Protein AF-A0A424TUR6-F1 (afdb_monomer_lite)

pLDDT: mean 84.0, std 19.51, range [29.39, 98.12]

Radius of gyration: 17.3 Å; chains: 1; bounding box: 53×40×38 Å

Structure (mmCIF, N/CA/C/O backbone):
data_AF-A0A424TUR6-F1
#
_entry.id   AF-A0A424TUR6-F1
#
loop_
_atom_site.group_PDB
_atom_site.id
_atom_site.type_symbol
_atom_site.label_atom_id
_atom_site.label_alt_id
_atom_site.label_comp_id
_atom_site.label_asym_id
_atom_site.label_entity_id
_atom_site.label_seq_id
_atom_site.pdbx_PDB_ins_code
_atom_site.Cartn_x
_atom_site.Cartn_y
_atom_site.Cartn_z
_atom_site.occupancy
_atom_site.B_iso_or_equiv
_atom_site.auth_seq_id
_atom_site.auth_comp_id
_atom_site.auth_asym_id
_atom_site.auth_atom_id
_atom_site.pdbx_PDB_model_num
ATOM 1 N N . MET A 1 1 ? -14.445 16.127 3.624 1.00 58.66 1 MET A N 1
ATOM 2 C CA . MET A 1 1 ? -14.423 15.147 4.734 1.00 58.66 1 MET A CA 1
ATOM 3 C C . MET A 1 1 ? -15.558 14.119 4.656 1.00 58.66 1 MET A C 1
ATOM 5 O O . MET A 1 1 ? -15.320 12.996 5.079 1.00 58.66 1 MET A O 1
ATOM 9 N N . SER A 1 2 ? -16.745 14.423 4.091 1.00 80.44 2 SER A N 1
ATOM 10 C CA . SER A 1 2 ? -17.841 13.425 4.038 1.00 80.44 2 SER A CA 1
ATOM 11 C C . SER A 1 2 ? -17.526 12.207 3.162 1.00 80.44 2 SER A C 1
ATOM 13 O O . SER A 1 2 ? -17.800 11.096 3.591 1.00 80.44 2 SER A O 1
ATOM 15 N N . ALA A 1 3 ? -16.828 12.375 2.031 1.00 88.38 3 ALA A N 1
ATOM 16 C CA . ALA A 1 3 ? -16.504 11.260 1.133 1.00 88.38 3 ALA A CA 1
ATOM 17 C C . ALA A 1 3 ? -15.742 10.104 1.815 1.00 88.38 3 ALA A C 1
ATOM 19 O O . ALA A 1 3 ? -16.067 8.940 1.607 1.00 88.38 3 ALA A O 1
ATOM 20 N N . THR A 1 4 ? -14.751 10.395 2.668 1.00 92.25 4 THR A N 1
ATOM 21 C CA . THR A 1 4 ? -14.014 9.345 3.395 1.00 92.25 4 THR A CA 1
ATOM 22 C C . THR A 1 4 ? -14.893 8.664 4.445 1.00 92.25 4 THR A C 1
ATOM 24 O O . THR A 1 4 ? -14.804 7.454 4.625 1.00 92.25 4 THR A O 1
ATOM 27 N N . LEU A 1 5 ? -15.771 9.416 5.114 1.00 94.12 5 LEU A N 1
ATOM 28 C CA . LEU A 1 5 ? -16.715 8.861 6.088 1.00 94.12 5 LEU A CA 1
ATOM 29 C C . LEU A 1 5 ? -17.768 7.968 5.412 1.00 94.12 5 LEU A C 1
ATOM 31 O O . LEU A 1 5 ? -18.106 6.914 5.945 1.00 94.12 5 LEU A O 1
ATOM 35 N N . GLU A 1 6 ? -18.245 8.358 4.232 1.00 96.00 6 GLU A N 1
ATOM 36 C CA . GLU A 1 6 ? -19.148 7.558 3.398 1.00 96.00 6 GLU A CA 1
ATOM 37 C C . GLU A 1 6 ? -18.454 6.295 2.877 1.00 96.00 6 GLU A C 1
ATOM 39 O O . GLU A 1 6 ? -19.024 5.210 2.956 1.00 96.00 6 GLU A O 1
ATOM 44 N N . ALA A 1 7 ? -17.194 6.395 2.441 1.00 96.94 7 ALA A N 1
ATOM 45 C CA . ALA A 1 7 ? -16.399 5.230 2.056 1.00 96.94 7 ALA A CA 1
ATOM 46 C C . ALA A 1 7 ? -16.207 4.248 3.225 1.00 96.94 7 ALA A C 1
ATOM 48 O O . ALA A 1 7 ? -16.274 3.039 3.025 1.00 96.94 7 ALA A O 1
ATOM 49 N N . ILE A 1 8 ? -16.020 4.748 4.451 1.00 97.94 8 ILE A N 1
ATOM 50 C CA . ILE A 1 8 ? -15.966 3.914 5.661 1.00 97.94 8 ILE A CA 1
ATOM 51 C C . ILE A 1 8 ? -17.308 3.226 5.925 1.00 97.94 8 ILE A C 1
ATOM 53 O O . ILE A 1 8 ? -17.320 2.056 6.302 1.00 97.94 8 ILE A O 1
ATOM 57 N N . GLN A 1 9 ? -18.431 3.923 5.734 1.00 97.69 9 GLN A N 1
ATOM 58 C CA . GLN A 1 9 ? -19.749 3.304 5.868 1.00 97.69 9 GLN A CA 1
ATOM 59 C C . GLN A 1 9 ? -19.934 2.188 4.836 1.00 97.69 9 GLN A C 1
ATOM 61 O O . GLN A 1 9 ? -20.258 1.067 5.210 1.00 97.69 9 GLN A O 1
ATOM 66 N N . LEU A 1 10 ? -19.625 2.454 3.567 1.00 97.81 10 LEU A N 1
ATOM 67 C CA . LEU A 1 10 ? -19.676 1.440 2.518 1.00 97.81 10 LEU A CA 1
ATOM 68 C C . LEU A 1 10 ? -18.763 0.247 2.838 1.00 97.81 10 LEU A C 1
ATOM 70 O O . LEU A 1 10 ? -19.159 -0.902 2.682 1.00 97.81 10 LEU A O 1
ATOM 74 N N . ALA A 1 11 ? -17.550 0.497 3.327 1.00 97.94 11 ALA A N 1
ATOM 75 C CA . ALA A 1 11 ? -16.617 -0.556 3.708 1.00 97.94 11 ALA A CA 1
ATOM 76 C C . ALA A 1 11 ? -17.139 -1.424 4.863 1.00 97.94 11 ALA A C 1
ATOM 78 O O . ALA A 1 11 ? -16.925 -2.638 4.870 1.00 97.94 11 ALA A O 1
ATOM 79 N N . HIS A 1 12 ? -17.848 -0.823 5.822 1.00 98.12 12 HIS A N 1
ATOM 80 C CA . HIS A 1 12 ? -18.560 -1.554 6.865 1.00 98.12 12 HIS A CA 1
ATOM 81 C C . HIS A 1 12 ? -19.654 -2.444 6.267 1.00 98.12 12 HIS A C 1
ATOM 83 O O . HIS A 1 12 ? -19.683 -3.640 6.564 1.00 98.12 12 HIS A O 1
ATOM 89 N N . ASP A 1 13 ? -20.482 -1.883 5.385 1.00 98.12 13 ASP A N 1
ATOM 90 C CA . ASP A 1 13 ? -21.591 -2.586 4.732 1.00 98.12 13 ASP A CA 1
ATOM 91 C C . ASP A 1 13 ? -21.093 -3.756 3.858 1.00 98.12 13 ASP A C 1
ATOM 93 O O . ASP A 1 13 ? -21.747 -4.792 3.763 1.00 98.12 13 ASP A O 1
ATOM 97 N N . LEU A 1 14 ? -19.885 -3.640 3.293 1.00 97.62 14 LEU A N 1
ATOM 98 C CA . LEU A 1 14 ? -19.190 -4.682 2.526 1.00 97.62 14 LEU A CA 1
ATOM 99 C C . LEU A 1 14 ? -18.450 -5.719 3.394 1.00 97.62 14 LEU A C 1
ATOM 101 O O . LEU A 1 14 ? -17.625 -6.477 2.884 1.00 97.62 14 LEU A O 1
ATOM 105 N N . GLY A 1 15 ? -18.717 -5.774 4.701 1.00 96.94 15 GLY A N 1
ATOM 106 C CA . GLY A 1 15 ? -18.108 -6.760 5.598 1.00 96.94 15 GLY A CA 1
ATOM 107 C C . GLY A 1 15 ? -16.802 -6.299 6.245 1.00 96.94 15 GLY A C 1
ATOM 108 O O . GLY A 1 15 ? -15.939 -7.121 6.541 1.00 96.94 15 GLY A O 1
ATOM 109 N N . ARG A 1 16 ? -16.674 -4.993 6.513 1.00 95.62 16 ARG A N 1
ATOM 110 C CA . ARG A 1 16 ? -15.529 -4.364 7.202 1.00 95.62 16 ARG A CA 1
ATOM 111 C C . ARG A 1 16 ? -14.210 -4.461 6.431 1.00 95.62 16 ARG A C 1
ATOM 113 O O . ARG A 1 16 ? -13.143 -4.644 7.021 1.00 95.62 16 ARG A O 1
ATOM 120 N N . VAL A 1 17 ? -14.273 -4.314 5.110 1.00 95.25 17 VAL A N 1
ATOM 121 C CA . VAL A 1 17 ? -13.065 -4.262 4.275 1.00 95.25 17 VAL A CA 1
ATOM 122 C C . VAL A 1 17 ? -12.199 -3.044 4.643 1.00 95.25 17 VAL A C 1
ATOM 124 O O . VAL A 1 17 ? -12.740 -2.010 5.034 1.00 95.25 17 VAL A O 1
ATOM 127 N N . PRO A 1 18 ? -10.860 -3.121 4.555 1.00 95.38 18 PRO A N 1
ATOM 128 C CA . PRO A 1 18 ? -10.010 -1.969 4.841 1.00 95.38 18 PRO A CA 1
ATOM 129 C C . PRO A 1 18 ? -10.258 -0.798 3.880 1.00 95.38 18 PRO A C 1
ATOM 131 O O . PRO A 1 18 ? -10.433 -0.997 2.678 1.00 95.38 18 PRO A O 1
ATOM 134 N N . VAL A 1 19 ? -10.196 0.430 4.397 1.00 96.62 19 VAL A N 1
ATOM 135 C CA . VAL A 1 19 ? -10.199 1.658 3.592 1.00 96.62 19 VAL A CA 1
ATOM 136 C C . VAL A 1 19 ? -8.770 2.167 3.468 1.00 96.62 19 VAL A C 1
ATOM 138 O O . VAL A 1 19 ? -8.162 2.592 4.449 1.00 96.62 19 VAL A O 1
ATOM 141 N N . SER A 1 20 ? -8.250 2.152 2.244 1.00 94.88 20 SER A N 1
ATOM 142 C CA . SER A 1 20 ? -6.912 2.640 1.904 1.00 94.88 20 SER A CA 1
ATOM 143 C C . SER A 1 20 ? -6.994 3.973 1.164 1.00 94.88 20 SER A C 1
ATOM 145 O O . SER A 1 20 ? -7.579 4.049 0.085 1.00 94.88 20 SER A O 1
ATOM 147 N N . THR A 1 21 ? -6.376 5.024 1.702 1.00 93.56 21 THR A N 1
ATOM 148 C CA . THR A 1 21 ? -6.367 6.368 1.096 1.00 93.56 21 THR A CA 1
ATOM 149 C C . THR A 1 21 ? -5.058 7.097 1.388 1.00 93.56 21 THR A C 1
ATOM 151 O O . THR A 1 21 ? -4.280 6.645 2.215 1.00 93.56 21 THR A O 1
ATOM 154 N N . ARG A 1 22 ? -4.800 8.226 0.723 1.00 91.31 22 ARG A N 1
ATOM 155 C CA . ARG A 1 22 ? -3.792 9.196 1.174 1.00 91.31 22 ARG A CA 1
ATOM 156 C C . ARG A 1 22 ? -4.480 10.247 2.042 1.00 91.31 22 ARG A C 1
ATOM 158 O O . ARG A 1 22 ? -5.457 10.850 1.595 1.00 91.31 22 ARG A O 1
ATOM 165 N N . LEU A 1 23 ? -3.998 10.440 3.266 1.00 89.75 23 LEU A N 1
ATOM 166 C CA . LEU A 1 23 ? -4.497 11.456 4.195 1.00 89.75 23 LEU A CA 1
ATOM 167 C C . LEU A 1 23 ? -3.693 12.768 4.072 1.00 89.75 23 LEU A C 1
ATOM 169 O O . LEU A 1 23 ? -2.520 12.724 3.701 1.00 89.75 23 LEU A O 1
ATOM 173 N N . PRO A 1 24 ? -4.300 13.935 4.357 1.00 81.75 24 PRO A N 1
ATOM 174 C CA . PRO A 1 24 ? -3.664 15.250 4.188 1.00 81.75 24 PRO A CA 1
ATOM 175 C C . PRO A 1 24 ? -2.468 15.453 5.125 1.00 81.75 24 PRO A C 1
ATOM 177 O O . PRO A 1 24 ? -2.589 15.196 6.318 1.00 81.75 24 PRO A O 1
ATOM 180 N N . GLU A 1 25 ? -1.321 15.893 4.597 1.00 72.56 25 GLU A N 1
ATOM 181 C CA . GLU A 1 25 ? -0.014 15.930 5.285 1.00 72.56 25 GLU A CA 1
ATOM 182 C C . GLU A 1 25 ? 0.022 16.816 6.543 1.00 72.56 25 GLU A C 1
ATOM 184 O O . GLU A 1 25 ? 0.352 16.286 7.602 1.00 72.56 25 GLU A O 1
ATOM 189 N N . GLU A 1 26 ? -0.384 18.088 6.462 1.00 67.75 26 GLU A N 1
ATOM 190 C CA . GLU A 1 26 ? -0.366 19.048 7.583 1.00 67.75 26 GLU A CA 1
ATOM 191 C C . GLU A 1 26 ? -1.755 19.628 7.895 1.00 67.75 26 GLU A C 1
ATOM 193 O O . GLU A 1 26 ? -2.579 19.830 6.997 1.00 67.75 26 GLU A O 1
ATOM 198 N N . GLY A 1 27 ? -2.008 19.926 9.177 1.00 66.06 27 GLY A N 1
ATOM 199 C CA . GLY A 1 27 ? -3.210 20.631 9.649 1.00 66.06 27 GLY A CA 1
ATOM 200 C C . GLY A 1 27 ? -4.496 19.799 9.602 1.00 66.06 27 GLY A C 1
ATOM 201 O O . GLY A 1 27 ? -5.597 20.332 9.754 1.00 66.06 27 GLY A O 1
ATOM 202 N N . GLY A 1 28 ? -4.362 18.495 9.353 1.00 77.50 28 GLY A N 1
ATOM 203 C CA . GLY A 1 28 ? -5.455 17.542 9.195 1.00 77.50 28 GLY A CA 1
ATOM 204 C C . GLY A 1 28 ? -5.595 16.557 10.352 1.00 77.50 28 GLY A C 1
ATOM 205 O O . GLY A 1 28 ? -6.442 15.675 10.268 1.00 77.50 28 GLY A O 1
ATOM 206 N N . GLU A 1 29 ? -4.802 16.669 11.416 1.00 84.06 29 GLU A N 1
ATOM 207 C CA . GLU A 1 29 ? -4.711 15.680 12.497 1.00 84.06 29 GLU A CA 1
ATOM 208 C C . GLU A 1 29 ? -6.076 15.423 13.136 1.00 84.06 29 GLU A C 1
ATOM 210 O O . GLU A 1 29 ? -6.548 14.289 13.140 1.00 84.06 29 GLU A O 1
ATOM 215 N N . SER A 1 30 ? -6.786 16.478 13.545 1.00 84.38 30 SER A N 1
ATOM 216 C CA . SER A 1 30 ? -8.131 16.347 14.120 1.00 84.38 30 SER A CA 1
ATOM 217 C C . SER A 1 30 ? -9.143 15.747 13.135 1.00 84.38 30 SER A C 1
ATOM 219 O O . SER A 1 30 ? -10.069 15.039 13.532 1.00 84.38 30 SER A O 1
ATOM 221 N N . ALA A 1 31 ? -8.977 15.999 11.832 1.00 87.50 31 ALA A N 1
ATOM 222 C CA . ALA A 1 31 ? -9.812 15.387 10.802 1.00 87.50 31 ALA A CA 1
ATOM 223 C C . ALA A 1 31 ? -9.497 13.891 10.644 1.00 87.50 31 ALA A C 1
ATOM 225 O O . ALA A 1 31 ? -10.417 13.081 10.524 1.00 87.50 31 ALA A O 1
ATOM 226 N N . ILE A 1 32 ? -8.218 13.515 10.677 1.00 90.06 32 ILE A N 1
ATOM 227 C CA . ILE A 1 32 ? -7.766 12.123 10.622 1.00 90.06 32 ILE A CA 1
ATOM 228 C C . ILE A 1 32 ? -8.255 11.363 11.854 1.00 90.06 32 ILE A C 1
ATOM 230 O O . ILE A 1 32 ? -8.826 10.289 11.699 1.00 90.06 32 ILE A O 1
ATOM 234 N N . GLU A 1 33 ? -8.113 11.931 13.050 1.00 89.69 33 GLU A N 1
ATOM 235 C CA . GLU A 1 33 ? -8.618 11.354 14.299 1.00 89.69 33 GLU A CA 1
ATOM 236 C C . GLU A 1 33 ? -10.132 11.136 14.248 1.00 89.69 33 GLU A C 1
ATOM 238 O O . GLU A 1 33 ? -10.612 10.064 14.612 1.00 89.69 33 GLU A O 1
ATOM 243 N N . ALA A 1 34 ? -10.900 12.101 13.731 1.00 91.19 34 ALA A N 1
ATOM 244 C CA . ALA A 1 34 ? -12.347 11.953 13.576 1.00 91.19 34 ALA A CA 1
ATOM 245 C C . ALA A 1 34 ? -12.719 10.826 12.593 1.00 91.19 34 ALA A C 1
ATOM 247 O O . ALA A 1 34 ? -13.629 10.031 12.855 1.00 91.19 34 ALA A O 1
ATOM 248 N N . VAL A 1 35 ? -12.008 10.731 11.465 1.00 93.81 35 VAL A N 1
ATOM 249 C CA . VAL A 1 35 ? -12.192 9.662 10.472 1.00 93.81 35 VAL A CA 1
ATOM 250 C C . VAL A 1 35 ? -11.806 8.302 11.063 1.00 93.81 35 VAL A C 1
ATOM 252 O O . VAL A 1 35 ? -12.553 7.333 10.912 1.00 93.81 35 VAL A O 1
ATOM 255 N N . LEU A 1 36 ? -10.690 8.232 11.788 1.00 94.69 36 LEU A N 1
ATOM 256 C CA . LEU A 1 36 ? -10.210 7.024 12.450 1.00 94.69 36 LEU A CA 1
ATOM 257 C C . LEU A 1 36 ? -11.168 6.573 13.555 1.00 94.69 36 LEU A C 1
ATOM 259 O O . LEU A 1 36 ? -11.525 5.400 13.608 1.00 94.69 36 LEU A O 1
ATOM 263 N N . ALA A 1 37 ? -11.673 7.494 14.376 1.00 94.25 37 ALA A N 1
ATOM 264 C CA . ALA A 1 37 ? -12.676 7.200 15.395 1.00 94.25 37 ALA A CA 1
ATOM 265 C C . ALA A 1 37 ? -13.951 6.606 14.775 1.00 94.25 37 ALA A C 1
ATOM 267 O O . ALA A 1 37 ? -14.517 5.641 15.302 1.00 94.25 37 ALA A O 1
ATOM 268 N N . ARG A 1 38 ? -14.390 7.129 13.619 1.00 95.56 38 ARG A N 1
ATOM 269 C CA . ARG A 1 38 ? -15.527 6.559 12.885 1.00 95.56 38 ARG A CA 1
ATOM 270 C C . ARG A 1 38 ? -15.222 5.156 12.359 1.00 95.56 38 ARG A C 1
ATOM 272 O O . ARG A 1 38 ? -16.072 4.278 12.519 1.00 95.56 38 ARG A O 1
ATOM 279 N N . ALA A 1 39 ? -14.050 4.952 11.761 1.00 97.06 39 ALA A N 1
ATOM 280 C CA . ALA A 1 39 ? -13.614 3.654 11.248 1.00 97.06 39 ALA A CA 1
ATOM 281 C C . ALA A 1 39 ? -13.563 2.605 12.371 1.00 97.06 39 ALA A C 1
ATOM 283 O O . ALA A 1 39 ? -14.222 1.568 12.275 1.00 97.06 39 ALA A O 1
ATOM 284 N N . SER A 1 40 ? -12.916 2.935 13.491 1.00 96.38 40 SER A N 1
ATOM 285 C CA . SER A 1 40 ? -12.819 2.090 14.685 1.00 96.38 40 SER A CA 1
ATOM 286 C C . SER A 1 40 ? -14.190 1.721 15.250 1.00 96.38 40 SER A C 1
ATOM 288 O O . SER A 1 40 ? -14.445 0.548 15.518 1.00 96.38 40 SER A O 1
ATOM 290 N N . LYS A 1 41 ? -15.125 2.679 15.353 1.00 97.12 41 LYS A N 1
ATOM 291 C CA . LYS A 1 41 ? -16.502 2.412 15.815 1.00 97.12 41 LYS A CA 1
ATOM 292 C C . LYS A 1 41 ? -17.242 1.401 14.930 1.00 97.12 41 LYS A C 1
ATOM 294 O O . LYS A 1 41 ? -18.109 0.683 15.419 1.00 97.12 41 LYS A O 1
ATOM 299 N N . LEU A 1 42 ? -16.930 1.364 13.637 1.00 97.44 42 LEU A N 1
ATOM 300 C CA . LEU A 1 42 ? -17.529 0.441 12.669 1.00 97.44 42 LEU A CA 1
ATOM 301 C C . LEU A 1 42 ? -16.721 -0.851 12.471 1.00 97.44 42 LEU A C 1
ATOM 303 O O . LEU A 1 42 ? -17.141 -1.717 11.697 1.00 97.44 42 LEU A O 1
ATOM 307 N N . GLY A 1 43 ? -15.583 -0.993 13.157 1.00 96.88 43 GLY A N 1
ATOM 308 C CA . GLY A 1 43 ? -14.657 -2.111 12.982 1.00 96.88 43 GLY A CA 1
ATOM 309 C C . GLY A 1 43 ? -13.963 -2.125 11.617 1.00 96.88 43 GLY A C 1
ATOM 310 O O . GLY A 1 43 ? -13.548 -3.188 11.168 1.00 96.88 43 GLY A O 1
ATOM 311 N N . VAL A 1 44 ? -13.874 -0.976 10.944 1.00 97.75 44 VAL A N 1
ATOM 312 C CA . VAL A 1 44 ? -13.201 -0.805 9.650 1.00 97.75 44 VAL A CA 1
ATOM 313 C C . VAL A 1 44 ? -11.761 -0.362 9.894 1.00 97.75 44 VAL A C 1
ATOM 315 O O . VAL A 1 44 ? -11.517 0.579 10.646 1.00 97.75 44 VAL A O 1
ATOM 318 N N . ARG A 1 45 ? -10.796 -1.012 9.235 1.00 96.31 45 ARG A N 1
ATOM 319 C CA . ARG A 1 45 ? -9.386 -0.600 9.284 1.00 96.31 45 ARG A CA 1
ATOM 320 C C . ARG A 1 45 ? -9.150 0.569 8.328 1.00 96.31 45 ARG A C 1
ATOM 322 O O . ARG A 1 45 ? -9.456 0.451 7.144 1.00 96.31 45 ARG A O 1
ATOM 329 N N . LEU A 1 46 ? -8.564 1.658 8.822 1.00 96.31 46 LEU A N 1
ATOM 330 C CA . LEU A 1 46 ? -8.112 2.786 8.003 1.00 96.31 46 LEU A CA 1
ATOM 331 C C . LEU A 1 46 ? -6.608 2.669 7.736 1.00 96.31 46 LEU A C 1
ATOM 333 O O . LEU A 1 46 ? -5.837 2.396 8.655 1.00 96.31 46 LEU A O 1
ATOM 337 N N . VAL A 1 47 ? -6.197 2.870 6.486 1.00 95.88 47 VAL A N 1
ATOM 338 C CA . VAL A 1 47 ? -4.802 2.760 6.046 1.00 95.88 47 VAL A CA 1
ATOM 339 C C . VAL A 1 47 ? -4.391 4.009 5.266 1.00 95.88 47 VAL A C 1
ATOM 341 O O . VAL A 1 47 ? -5.052 4.371 4.290 1.00 95.88 47 VAL A O 1
ATOM 344 N N . ASP A 1 48 ? -3.285 4.634 5.675 1.00 94.50 48 ASP A N 1
ATOM 345 C CA . ASP A 1 48 ? -2.703 5.813 5.030 1.00 94.50 48 ASP A CA 1
ATOM 346 C C . ASP A 1 48 ? -1.574 5.430 4.061 1.00 94.50 48 ASP A C 1
ATOM 348 O O . ASP A 1 48 ? -0.616 4.756 4.431 1.00 94.50 48 ASP A O 1
ATOM 352 N N . HIS A 1 49 ? -1.680 5.888 2.816 1.00 94.62 49 HIS A N 1
ATOM 353 C CA . HIS A 1 49 ? -0.659 5.807 1.766 1.00 94.62 49 HIS A CA 1
ATOM 354 C C . HIS A 1 49 ? 0.089 7.146 1.578 1.00 94.62 49 HIS A C 1
ATOM 356 O O . HIS A 1 49 ? 0.617 7.439 0.496 1.00 94.62 49 HIS A O 1
ATOM 362 N N . GLY A 1 50 ? 0.084 8.006 2.598 1.00 90.44 50 GLY A N 1
ATOM 363 C CA . GLY A 1 50 ? 0.993 9.142 2.716 1.00 90.44 50 GLY A CA 1
ATOM 364 C C . GLY A 1 50 ? 2.457 8.696 2.682 1.00 90.44 50 GLY A C 1
ATOM 365 O O . GLY A 1 50 ? 2.815 7.652 3.228 1.00 90.44 50 GLY A O 1
ATOM 366 N N . VAL A 1 51 ? 3.287 9.472 1.986 1.00 86.06 51 VAL A N 1
ATOM 367 C CA . VAL A 1 51 ? 4.732 9.248 1.865 1.00 86.06 51 VAL A CA 1
ATOM 368 C C . VAL A 1 51 ? 5.400 10.611 2.062 1.00 86.06 51 VAL A C 1
ATOM 370 O O . VAL A 1 51 ? 5.127 11.490 1.246 1.00 86.06 51 VAL A O 1
ATOM 373 N N . PRO A 1 52 ? 6.240 10.810 3.096 1.00 85.12 52 PRO A N 1
ATOM 374 C CA . PRO A 1 52 ? 6.680 9.831 4.101 1.00 85.12 52 PRO A CA 1
ATOM 375 C C . PRO A 1 52 ? 5.542 9.328 5.015 1.00 85.12 52 PRO A C 1
ATOM 377 O O . PRO A 1 52 ? 4.516 9.999 5.148 1.00 85.12 52 PRO A O 1
ATOM 380 N N . PRO A 1 53 ? 5.693 8.144 5.642 1.00 85.06 53 PRO A N 1
ATOM 381 C CA . PRO A 1 53 ? 4.712 7.648 6.603 1.00 85.06 53 PRO A CA 1
ATOM 382 C C . PRO A 1 53 ? 4.688 8.530 7.857 1.00 85.06 53 PRO A C 1
ATOM 384 O O . PRO A 1 53 ? 5.719 9.029 8.314 1.00 85.06 53 PRO A O 1
ATOM 387 N N . ARG A 1 54 ? 3.509 8.675 8.463 1.00 85.38 54 ARG A N 1
ATOM 388 C CA . ARG A 1 54 ? 3.358 9.451 9.699 1.00 85.38 54 ARG A CA 1
ATOM 389 C C . ARG A 1 54 ? 4.014 8.752 10.876 1.00 85.38 54 ARG A C 1
ATOM 391 O O . ARG A 1 54 ? 3.812 7.557 11.084 1.00 85.38 54 ARG A O 1
ATOM 398 N N . GLY A 1 55 ? 4.773 9.510 11.659 1.00 74.62 55 GLY A N 1
ATOM 399 C CA . GLY A 1 55 ? 5.315 9.074 12.943 1.00 74.62 55 GLY A CA 1
ATOM 400 C C . GLY A 1 55 ? 6.314 7.934 12.876 1.00 74.62 55 GLY A C 1
ATOM 401 O O . GLY A 1 55 ? 6.569 7.300 13.899 1.00 74.62 55 GLY A O 1
ATOM 402 N N . ARG A 1 56 ? 6.849 7.634 11.689 1.00 76.94 56 ARG A N 1
ATOM 403 C CA . ARG A 1 56 ? 7.722 6.486 11.493 1.00 76.94 56 ARG A CA 1
ATOM 404 C C . ARG A 1 56 ? 8.941 6.855 10.674 1.00 76.94 56 ARG A C 1
ATOM 406 O O . ARG A 1 56 ? 8.842 7.134 9.485 1.00 76.94 56 ARG A O 1
ATOM 413 N N . ASP A 1 57 ? 10.098 6.775 11.318 1.00 79.69 57 ASP A N 1
ATOM 414 C CA . ASP A 1 57 ? 11.370 6.873 10.619 1.00 79.69 57 ASP A CA 1
ATOM 415 C C . ASP A 1 57 ? 11.550 5.632 9.730 1.00 79.69 57 ASP A C 1
ATOM 417 O O . ASP A 1 57 ? 11.433 4.485 10.182 1.00 79.69 57 ASP A O 1
ATOM 421 N N . VAL A 1 58 ? 11.819 5.885 8.453 1.00 81.88 58 VAL A N 1
ATOM 422 C CA . VAL A 1 58 ? 12.087 4.886 7.416 1.00 81.88 58 VAL A CA 1
ATOM 423 C C . VAL A 1 58 ? 13.371 5.251 6.698 1.00 81.88 58 VAL A C 1
ATOM 425 O O . VAL A 1 58 ? 13.728 6.428 6.606 1.00 81.88 58 VAL A O 1
ATOM 428 N N . ARG A 1 59 ? 14.091 4.240 6.215 1.00 83.88 59 ARG A N 1
ATOM 429 C CA . ARG A 1 59 ? 15.345 4.477 5.495 1.00 83.88 59 ARG A CA 1
ATOM 430 C C . ARG A 1 59 ? 15.096 5.238 4.193 1.00 83.88 59 ARG A C 1
ATOM 432 O O . ARG A 1 59 ? 14.150 4.951 3.461 1.00 83.88 59 ARG A O 1
ATOM 439 N N . THR A 1 60 ? 15.977 6.185 3.895 1.00 84.38 60 THR A N 1
ATOM 440 C CA . THR A 1 60 ? 16.086 6.790 2.568 1.00 84.38 60 THR A CA 1
ATOM 441 C C . THR A 1 60 ? 16.859 5.855 1.646 1.00 84.38 60 THR A C 1
ATOM 443 O O . THR A 1 60 ? 17.780 5.163 2.084 1.00 84.38 60 THR A O 1
ATOM 446 N N . LEU A 1 61 ? 16.515 5.853 0.364 1.00 79.81 61 LEU A N 1
ATOM 447 C CA . LEU A 1 61 ? 17.329 5.215 -0.662 1.00 79.81 61 LEU A CA 1
ATOM 448 C C . LEU A 1 61 ? 18.600 6.042 -0.856 1.00 79.81 61 LEU A C 1
ATOM 450 O O . LEU A 1 61 ? 18.532 7.259 -1.021 1.00 79.81 61 LEU A O 1
ATOM 454 N N . GLU A 1 62 ? 19.758 5.390 -0.849 1.00 65.06 62 GLU A N 1
ATOM 455 C CA . GLU A 1 62 ? 21.007 6.048 -1.229 1.00 65.06 62 GLU A CA 1
ATOM 456 C C . GLU A 1 6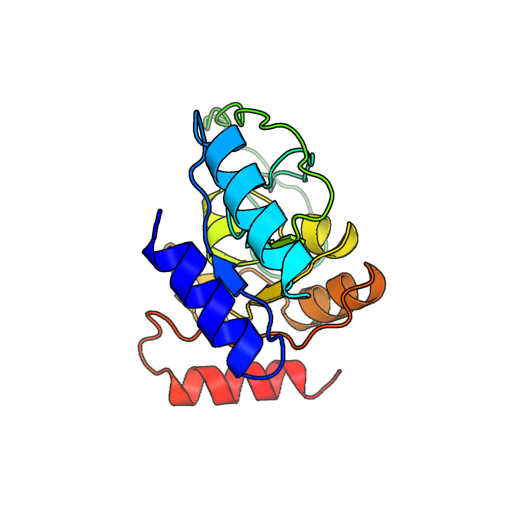2 ? 20.968 6.394 -2.728 1.00 65.06 62 GLU A C 1
ATOM 458 O O . GLU A 1 62 ? 20.616 5.562 -3.571 1.00 65.06 62 GLU A O 1
ATOM 463 N N . THR A 1 63 ? 21.291 7.643 -3.070 1.00 49.56 63 THR A N 1
ATOM 464 C CA . THR A 1 63 ? 21.395 8.115 -4.458 1.00 49.56 63 THR A CA 1
ATOM 465 C C . THR A 1 63 ? 22.556 7.416 -5.169 1.00 49.56 63 THR A C 1
ATOM 467 O O . THR A 1 63 ? 23.672 7.444 -4.658 1.00 49.56 63 THR A O 1
ATOM 470 N N . GLY A 1 64 ? 22.304 6.824 -6.347 1.00 45.06 64 GLY A N 1
ATOM 471 C CA . GLY A 1 64 ? 23.328 6.167 -7.184 1.00 45.06 64 GLY A CA 1
ATOM 472 C C . GLY A 1 64 ? 23.207 4.642 -7.336 1.00 45.06 64 GLY A C 1
ATOM 473 O O . GLY A 1 64 ? 24.102 4.014 -7.889 1.00 45.06 64 GLY A O 1
ATOM 474 N N . ARG A 1 65 ? 22.123 4.021 -6.855 1.00 38.19 65 ARG A N 1
ATOM 475 C CA . ARG A 1 65 ? 21.962 2.557 -6.869 1.00 38.19 65 ARG A CA 1
ATOM 476 C C . ARG A 1 65 ? 21.300 2.049 -8.161 1.00 38.19 65 ARG A C 1
ATOM 478 O O . ARG A 1 65 ? 20.124 2.335 -8.389 1.00 38.19 65 ARG A O 1
ATOM 485 N N . GLU A 1 66 ? 22.023 1.273 -8.972 1.00 37.28 66 GLU A N 1
ATOM 486 C CA . GLU A 1 66 ? 21.438 0.521 -10.096 1.00 37.28 66 GLU A CA 1
ATOM 487 C C . GLU A 1 66 ? 20.607 -0.684 -9.608 1.00 37.28 66 GLU A C 1
ATOM 489 O O . GLU A 1 66 ? 20.911 -1.307 -8.586 1.00 37.28 66 GLU A O 1
ATOM 494 N N . SER A 1 67 ? 19.529 -1.003 -10.335 1.00 37.28 67 SER A N 1
ATOM 495 C CA . SER A 1 67 ? 18.625 -2.121 -10.041 1.00 37.28 67 SER A CA 1
ATOM 496 C C . SER A 1 67 ? 19.267 -3.461 -10.402 1.00 37.28 67 SER A C 1
ATOM 498 O O . SER A 1 67 ? 19.495 -3.735 -11.579 1.00 37.28 67 SER A O 1
ATOM 500 N N . GLY A 1 68 ? 19.475 -4.322 -9.404 1.00 38.28 68 GLY A N 1
ATOM 501 C CA . GLY A 1 68 ? 19.815 -5.731 -9.604 1.00 38.28 68 GLY A CA 1
ATOM 502 C C . GLY A 1 68 ? 21.122 -6.141 -8.931 1.00 38.28 68 GLY A C 1
ATOM 503 O O . GLY A 1 68 ? 22.203 -5.892 -9.446 1.00 38.28 68 GLY A O 1
ATOM 504 N N . GLY A 1 69 ? 21.016 -6.856 -7.811 1.00 33.59 69 GLY A N 1
ATOM 505 C CA . GLY A 1 69 ? 22.141 -7.583 -7.222 1.00 33.59 69 GLY A CA 1
ATOM 506 C C . GLY A 1 69 ? 22.856 -6.881 -6.065 1.00 33.59 69 GLY A C 1
ATOM 507 O O . GLY A 1 69 ? 22.806 -5.670 -5.883 1.00 33.59 69 GLY A O 1
ATOM 508 N N . LEU A 1 70 ? 23.466 -7.713 -5.225 1.00 33.44 70 LEU A N 1
ATOM 509 C CA . LEU A 1 70 ? 24.204 -7.391 -4.004 1.00 33.44 70 LEU A CA 1
ATOM 510 C C . LEU A 1 70 ? 25.212 -6.226 -4.176 1.00 33.44 70 LEU A C 1
ATOM 512 O O . LEU A 1 70 ? 25.870 -6.123 -5.204 1.00 33.44 70 LEU A O 1
ATOM 516 N N . LEU A 1 71 ? 25.351 -5.402 -3.126 1.00 39.28 71 LEU A N 1
ATOM 517 C CA . LEU A 1 71 ? 26.219 -4.214 -2.997 1.00 39.28 71 LEU A CA 1
ATOM 518 C C . LEU A 1 71 ? 27.635 -4.359 -3.595 1.00 39.28 71 LEU A C 1
ATOM 520 O O . LEU A 1 71 ? 28.416 -5.179 -3.116 1.00 39.28 71 LEU A O 1
ATOM 524 N N . LEU A 1 72 ? 28.008 -3.440 -4.494 1.00 32.78 72 LEU A N 1
ATOM 525 C CA . LEU A 1 72 ? 29.385 -2.960 -4.669 1.00 32.78 72 LEU A CA 1
ATOM 526 C C . LEU A 1 72 ? 29.366 -1.420 -4.785 1.00 32.78 72 LEU A C 1
ATOM 528 O O . LEU A 1 72 ? 28.502 -0.895 -5.489 1.00 32.78 72 LEU A O 1
ATOM 532 N N . PRO A 1 73 ? 30.240 -0.688 -4.068 1.00 30.20 73 PRO A N 1
ATOM 533 C CA . PRO A 1 73 ? 30.261 0.775 -4.084 1.00 30.20 73 PRO A CA 1
ATOM 534 C C . PRO A 1 73 ? 31.054 1.306 -5.284 1.00 30.20 73 PRO A C 1
ATOM 536 O O . PRO A 1 73 ? 32.106 0.751 -5.579 1.00 30.20 73 PRO A O 1
ATOM 539 N N . ASP A 1 74 ? 30.595 2.397 -5.910 1.00 29.39 74 ASP A N 1
ATOM 540 C CA . ASP A 1 74 ? 31.447 3.305 -6.699 1.00 29.39 74 ASP A CA 1
ATOM 541 C C . ASP A 1 74 ? 30.796 4.703 -6.897 1.00 29.39 74 ASP A C 1
ATOM 543 O O . ASP A 1 74 ? 29.626 4.885 -6.547 1.00 29.39 74 ASP A O 1
ATOM 547 N N . PRO A 1 75 ? 31.566 5.742 -7.298 1.00 40.00 75 PRO A N 1
ATOM 548 C CA . PRO A 1 75 ? 31.589 7.026 -6.595 1.00 40.00 75 PRO A CA 1
ATOM 549 C C . PRO A 1 75 ? 30.630 8.109 -7.126 1.00 40.00 75 PRO A C 1
ATOM 551 O O . PRO A 1 75 ? 30.574 8.407 -8.311 1.00 40.00 75 PRO A O 1
ATOM 554 N N . VAL A 1 76 ? 29.952 8.733 -6.158 1.00 38.88 76 VAL A N 1
ATOM 555 C CA . VAL A 1 76 ? 29.406 10.105 -6.044 1.00 38.88 76 VAL A CA 1
ATOM 556 C C . VAL A 1 76 ? 29.325 11.020 -7.282 1.00 38.88 76 VAL A C 1
ATOM 558 O O . VAL A 1 76 ? 30.33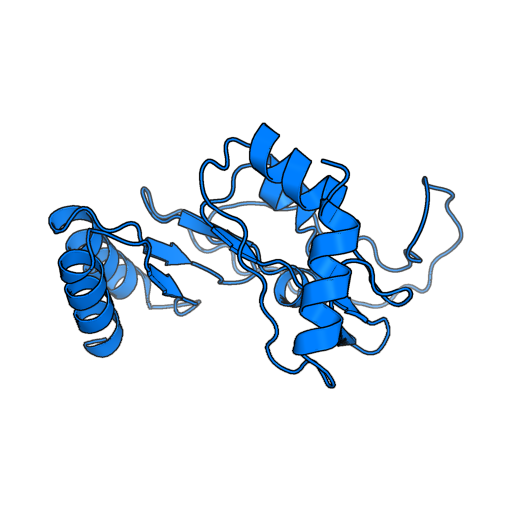5 11.533 -7.756 1.00 38.88 76 VAL A O 1
ATOM 561 N N . GLU A 1 77 ? 28.094 11.463 -7.573 1.00 33.06 77 GLU A N 1
ATOM 562 C CA . GLU A 1 77 ? 27.794 12.868 -7.891 1.00 33.06 77 GLU A CA 1
ATOM 563 C C . GLU A 1 77 ? 26.943 13.486 -6.766 1.00 33.06 77 GLU A C 1
ATOM 565 O O . GLU A 1 77 ? 25.772 13.171 -6.554 1.00 33.06 77 GLU A O 1
ATOM 570 N N . THR A 1 78 ? 27.576 14.365 -5.992 1.00 44.81 78 THR A N 1
ATOM 571 C CA . THR A 1 78 ? 26.992 15.150 -4.900 1.00 44.81 78 THR A CA 1
ATOM 572 C C . THR A 1 78 ? 26.272 16.387 -5.433 1.00 44.81 78 THR A C 1
ATOM 574 O O . THR A 1 78 ? 26.931 17.366 -5.775 1.00 44.81 78 THR A O 1
ATOM 577 N N . SER A 1 79 ? 24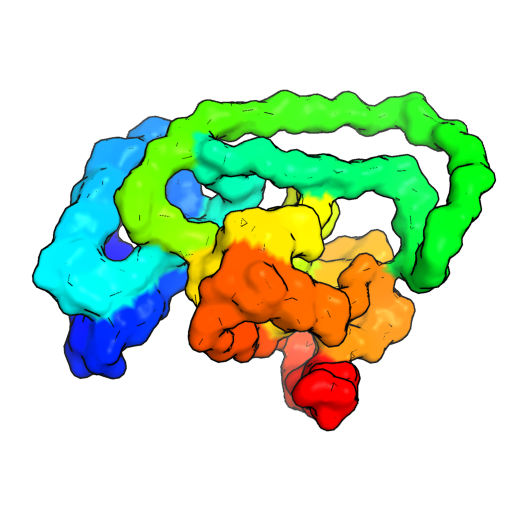.937 16.391 -5.449 1.00 37.72 79 SER A N 1
ATOM 578 C CA . SER A 1 79 ? 24.109 17.547 -5.032 1.00 37.72 79 SER A CA 1
ATOM 579 C C . SER A 1 79 ? 22.611 17.288 -5.236 1.00 37.72 79 SER A C 1
ATOM 581 O O . SER A 1 79 ? 21.960 17.864 -6.099 1.00 37.72 79 SER A O 1
ATOM 583 N N . VAL A 1 80 ? 22.024 16.460 -4.371 1.00 37.97 80 VAL A N 1
ATOM 584 C CA . VAL A 1 80 ? 20.584 16.531 -4.095 1.00 37.97 80 VAL A CA 1
ATOM 585 C C . VAL A 1 80 ? 20.437 16.703 -2.595 1.00 37.97 80 VAL A C 1
ATOM 587 O O . VAL A 1 80 ? 20.768 15.803 -1.829 1.00 37.97 80 VAL A O 1
ATOM 590 N N . THR A 1 81 ? 20.001 17.884 -2.163 1.00 34.00 81 THR A N 1
ATOM 591 C CA . THR A 1 81 ? 19.677 18.133 -0.758 1.00 34.00 81 THR A CA 1
ATOM 592 C C . THR A 1 81 ? 18.419 17.327 -0.427 1.00 34.00 81 THR A C 1
ATOM 594 O O . THR A 1 81 ? 17.376 17.605 -1.026 1.00 34.00 81 THR A O 1
ATOM 597 N N . PRO A 1 82 ? 18.466 16.339 0.487 1.00 40.28 82 PRO A N 1
ATOM 598 C CA . PRO A 1 82 ? 17.266 15.630 0.905 1.00 40.28 82 PRO A CA 1
ATOM 599 C C . PRO A 1 82 ? 16.296 16.647 1.505 1.00 40.28 82 PRO A C 1
ATOM 601 O O . PRO A 1 82 ? 16.667 17.413 2.398 1.00 40.28 82 PRO A O 1
ATOM 604 N N . SER A 1 83 ? 15.058 16.686 1.015 1.00 36.19 83 SER A N 1
ATOM 605 C CA . SER A 1 83 ? 13.990 17.418 1.690 1.00 36.19 83 SER A CA 1
ATOM 606 C C . SER A 1 83 ? 13.882 16.875 3.112 1.00 36.19 83 SER A C 1
ATOM 608 O O . SER A 1 83 ? 13.675 15.674 3.281 1.00 36.19 83 SER A O 1
ATOM 610 N N . ASN A 1 84 ? 14.034 17.733 4.123 1.00 39.12 84 ASN A N 1
ATOM 611 C CA . ASN A 1 84 ? 13.780 17.350 5.510 1.00 39.12 84 ASN A CA 1
ATOM 612 C C . ASN A 1 84 ? 12.313 16.900 5.593 1.00 39.12 84 ASN A C 1
ATOM 614 O O . ASN A 1 84 ? 11.434 17.743 5.391 1.00 39.12 84 ASN A O 1
ATOM 618 N N . PRO A 1 85 ? 12.010 15.611 5.832 1.00 44.88 85 PRO A N 1
ATOM 619 C CA . PRO A 1 85 ? 10.627 15.187 5.910 1.00 44.88 85 PRO A CA 1
ATOM 620 C C . PRO A 1 85 ? 10.010 15.851 7.139 1.00 44.88 85 PRO A C 1
ATOM 622 O O . PRO A 1 85 ? 10.539 15.737 8.249 1.00 44.88 85 PRO A O 1
ATOM 625 N N . VAL A 1 86 ? 8.898 16.561 6.948 1.00 47.25 86 VAL A N 1
ATOM 626 C CA . VAL A 1 86 ? 8.077 17.022 8.068 1.00 47.25 86 VAL A CA 1
ATOM 627 C C . VAL A 1 86 ? 7.647 15.774 8.838 1.00 47.25 86 VAL A C 1
ATOM 629 O O . VAL A 1 86 ? 6.911 14.927 8.330 1.00 47.25 86 VAL A O 1
ATOM 632 N N . ARG A 1 87 ? 8.169 15.616 10.058 1.00 56.69 87 ARG A N 1
ATOM 633 C CA . ARG A 1 87 ? 7.854 14.482 10.929 1.00 56.69 87 ARG A CA 1
ATOM 634 C C . ARG A 1 87 ? 6.467 14.698 11.526 1.00 56.69 87 ARG A C 1
ATOM 636 O O . ARG A 1 87 ? 6.334 15.265 12.606 1.00 56.69 87 ARG A O 1
ATOM 643 N N . SER A 1 88 ? 5.431 14.265 10.817 1.00 62.41 88 SER A N 1
ATOM 644 C CA . SER A 1 88 ? 4.096 14.134 11.410 1.00 62.41 88 SER A CA 1
ATOM 645 C C . SER A 1 88 ? 4.128 13.076 12.521 1.00 62.41 88 SER A C 1
ATOM 647 O O . SER A 1 88 ? 4.912 12.130 12.452 1.00 62.41 88 SER A O 1
ATOM 649 N N . GLN A 1 89 ? 3.328 13.246 13.577 1.00 71.00 89 GLN A N 1
ATOM 650 C CA . GLN A 1 89 ? 3.282 12.299 14.700 1.00 71.00 89 GLN A CA 1
ATOM 651 C C . GLN A 1 89 ? 2.577 10.992 14.313 1.00 71.00 89 GLN A C 1
ATOM 653 O O . GLN A 1 89 ? 1.754 10.961 13.396 1.00 71.00 89 GLN A O 1
ATOM 658 N N . ALA A 1 90 ? 2.907 9.903 15.014 1.00 78.44 90 ALA A N 1
ATOM 659 C CA . ALA A 1 90 ? 2.204 8.634 14.854 1.00 78.44 90 ALA A CA 1
ATOM 660 C C . ALA A 1 90 ? 0.772 8.779 15.379 1.00 78.44 90 ALA A C 1
ATOM 662 O O . ALA A 1 90 ? 0.550 9.443 16.389 1.00 78.44 90 ALA A O 1
ATOM 663 N N . ILE A 1 91 ? -0.183 8.142 14.702 1.00 84.81 91 ILE A N 1
ATOM 664 C CA . ILE A 1 91 ? -1.580 8.094 15.136 1.00 84.81 91 ILE A CA 1
ATOM 665 C C . ILE A 1 91 ? -1.915 6.635 15.427 1.00 84.81 91 ILE A C 1
ATOM 667 O O . ILE A 1 91 ? -1.929 5.801 14.518 1.00 84.81 91 ILE A O 1
ATOM 671 N N . ASP A 1 92 ? -2.170 6.325 16.696 1.00 86.12 92 ASP A N 1
ATOM 672 C CA . ASP A 1 92 ? -2.459 4.964 17.144 1.00 86.12 92 ASP A CA 1
ATOM 673 C C . ASP A 1 92 ? -3.676 4.382 16.415 1.00 86.12 92 ASP A C 1
ATOM 675 O O . ASP A 1 92 ? -4.739 4.993 16.342 1.00 86.12 92 ASP A O 1
ATOM 679 N N . GLY A 1 93 ? -3.524 3.172 15.874 1.00 88.94 93 GLY A N 1
ATOM 680 C CA . GLY A 1 93 ? -4.575 2.478 15.122 1.00 88.94 93 GLY A CA 1
ATOM 681 C C . GLY A 1 93 ? -4.672 2.853 13.638 1.00 88.94 93 GLY A C 1
ATOM 682 O O . GLY A 1 93 ? -5.408 2.186 12.906 1.00 88.94 93 GLY A O 1
ATOM 683 N N . LEU A 1 94 ? -3.921 3.853 13.162 1.00 92.44 94 LEU A N 1
ATOM 684 C CA . LEU A 1 94 ? -3.811 4.151 11.735 1.00 92.44 94 LEU A CA 1
ATOM 685 C C . LEU A 1 94 ? -2.819 3.191 11.062 1.00 92.44 94 LEU A C 1
ATOM 687 O O . LEU A 1 94 ? -1.644 3.127 11.420 1.00 92.44 94 LEU A O 1
ATOM 691 N N . GLY A 1 95 ? -3.286 2.441 10.065 1.00 93.62 95 GLY A N 1
ATOM 692 C CA . GLY A 1 95 ? -2.439 1.521 9.311 1.00 93.62 95 GLY A CA 1
ATOM 693 C C . GLY A 1 95 ? -1.534 2.229 8.301 1.00 93.62 95 GLY A C 1
ATOM 694 O O . GLY A 1 95 ? -1.897 3.268 7.755 1.00 93.62 95 GLY A O 1
ATOM 695 N N . ILE A 1 96 ? -0.391 1.618 7.980 1.00 93.50 96 ILE A N 1
ATOM 696 C CA . ILE A 1 96 ? 0.542 2.110 6.950 1.00 93.50 96 ILE A CA 1
ATOM 697 C C . ILE A 1 96 ? 0.328 1.353 5.640 1.00 93.50 96 ILE A C 1
ATOM 699 O O . ILE A 1 96 ? 0.330 0.120 5.609 1.00 93.50 96 ILE A O 1
ATOM 703 N N . GLY A 1 97 ? 0.150 2.090 4.551 1.00 96.38 97 GLY A N 1
ATOM 704 C CA . GLY A 1 97 ? 0.010 1.567 3.203 1.00 96.38 97 GLY A CA 1
ATOM 705 C C . GLY A 1 97 ? 1.299 1.714 2.399 1.00 96.38 97 GLY A C 1
ATOM 706 O O . GLY A 1 97 ? 1.764 2.823 2.142 1.00 96.38 97 GLY A O 1
ATOM 707 N N . ILE A 1 98 ? 1.844 0.596 1.928 1.00 96.69 98 ILE A N 1
ATOM 708 C CA . ILE A 1 98 ? 3.022 0.578 1.058 1.00 96.69 98 ILE A CA 1
ATOM 709 C C . ILE A 1 98 ? 2.582 0.657 -0.406 1.00 96.69 98 ILE A C 1
ATOM 711 O O . ILE A 1 98 ? 1.756 -0.131 -0.867 1.00 96.69 98 ILE A O 1
ATOM 715 N N . ASP A 1 99 ? 3.131 1.633 -1.126 1.00 96.88 99 ASP A N 1
ATOM 716 C CA . ASP A 1 99 ? 2.933 1.849 -2.562 1.00 96.88 99 ASP A CA 1
ATOM 717 C C . ASP A 1 99 ? 4.307 2.091 -3.204 1.00 96.88 99 ASP A C 1
ATOM 719 O O . ASP A 1 99 ? 4.756 3.241 -3.217 1.00 96.88 99 ASP A O 1
ATOM 723 N N . PRO A 1 100 ? 5.014 1.040 -3.668 1.00 96.31 100 PRO A N 1
ATOM 724 C CA . PRO A 1 100 ? 6.427 1.144 -4.027 1.00 96.31 100 PRO A CA 1
ATOM 725 C C . PRO A 1 100 ? 6.748 2.303 -4.978 1.00 96.31 100 PRO A C 1
ATOM 727 O O . PRO A 1 100 ? 7.652 3.066 -4.652 1.00 96.31 100 PRO A O 1
ATOM 730 N N . PRO A 1 101 ? 5.974 2.579 -6.049 1.00 95.06 101 PRO A N 1
ATOM 731 C CA . PRO A 1 101 ? 6.236 3.739 -6.897 1.00 95.06 101 PRO A CA 1
ATOM 732 C C . PRO A 1 101 ? 6.221 5.078 -6.149 1.00 95.06 101 PRO A C 1
ATOM 734 O O . PRO A 1 101 ? 7.068 5.928 -6.399 1.00 95.06 101 PRO A O 1
ATOM 737 N N . ALA A 1 102 ? 5.288 5.277 -5.212 1.00 93.38 102 ALA A N 1
ATOM 738 C CA . ALA A 1 102 ? 5.218 6.517 -4.437 1.00 93.38 102 ALA A CA 1
ATOM 739 C C . ALA A 1 102 ? 6.404 6.656 -3.469 1.00 93.38 102 ALA A C 1
ATOM 741 O O . ALA A 1 102 ? 6.927 7.752 -3.290 1.00 93.38 102 ALA A O 1
ATOM 742 N N . TRP A 1 103 ? 6.835 5.543 -2.875 1.00 92.94 103 TRP A N 1
ATOM 743 C CA . TRP A 1 103 ? 7.981 5.491 -1.968 1.00 92.94 103 TRP A CA 1
ATOM 744 C C . TRP A 1 103 ? 9.308 5.712 -2.699 1.00 92.94 103 TRP A C 1
ATOM 746 O O . TRP A 1 103 ? 10.107 6.537 -2.267 1.00 92.94 103 TRP A O 1
ATOM 756 N N . LEU A 1 104 ? 9.498 5.058 -3.848 1.00 91.12 104 LEU A N 1
ATOM 757 C CA . LEU A 1 104 ? 10.674 5.222 -4.702 1.00 91.12 104 LEU A CA 1
ATOM 758 C C . LEU A 1 104 ? 10.806 6.663 -5.222 1.00 91.12 104 LEU A C 1
ATOM 760 O O . LEU A 1 104 ? 11.909 7.205 -5.211 1.00 91.12 104 LEU A O 1
ATOM 764 N N . VAL A 1 105 ? 9.699 7.303 -5.629 1.00 89.94 105 VAL A N 1
ATOM 765 C CA . VAL A 1 105 ? 9.682 8.732 -6.010 1.00 89.94 105 VAL A CA 1
ATOM 766 C C . VAL A 1 105 ? 10.041 9.628 -4.824 1.00 89.94 105 VAL A C 1
ATOM 768 O O . VAL A 1 105 ? 10.777 10.594 -4.990 1.00 89.94 105 VAL A O 1
ATOM 771 N N . GLY A 1 106 ? 9.561 9.296 -3.623 1.00 86.25 106 GLY A N 1
ATOM 772 C CA . GLY A 1 106 ? 9.909 10.003 -2.388 1.00 86.25 106 GLY A CA 1
ATOM 773 C C . GLY A 1 106 ? 11.337 9.751 -1.889 1.00 86.25 106 GLY A C 1
ATOM 774 O O . GLY A 1 106 ? 11.701 10.279 -0.842 1.00 86.25 106 GLY A O 1
ATOM 775 N N . GLY A 1 107 ? 12.136 8.933 -2.587 1.00 88.25 107 GLY A N 1
ATOM 776 C CA . GLY A 1 107 ? 13.486 8.566 -2.159 1.00 88.25 107 GLY A CA 1
ATOM 777 C C . GLY A 1 107 ? 13.512 7.690 -0.903 1.00 88.25 107 GLY A C 1
ATOM 778 O O . GLY A 1 107 ? 14.490 7.726 -0.161 1.00 88.25 107 GLY A O 1
ATOM 779 N N . LEU A 1 108 ? 12.450 6.924 -0.637 1.00 89.06 108 LEU A N 1
ATOM 780 C CA . LEU A 1 108 ? 12.295 6.099 0.563 1.00 89.06 108 LEU A CA 1
ATOM 781 C C . LEU A 1 108 ? 12.321 4.603 0.240 1.00 89.06 108 LEU A C 1
ATOM 783 O O . LEU A 1 108 ? 11.816 4.150 -0.789 1.00 89.06 108 LEU A O 1
ATOM 787 N N . ASP A 1 109 ? 12.876 3.823 1.163 1.00 89.62 109 ASP A N 1
ATOM 788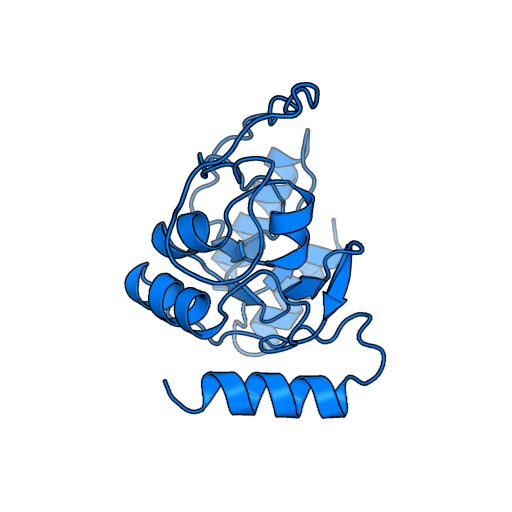 C CA . ASP A 1 109 ? 12.971 2.372 1.061 1.00 89.62 109 ASP A CA 1
ATOM 789 C C . ASP A 1 109 ? 11.660 1.706 1.511 1.00 89.62 109 ASP A C 1
ATOM 791 O O . ASP A 1 109 ? 11.348 1.590 2.700 1.00 89.62 109 ASP A O 1
ATOM 795 N N . CYS A 1 110 ? 10.871 1.255 0.534 1.00 92.00 110 CYS A N 1
ATOM 796 C CA . CYS A 1 110 ? 9.614 0.560 0.797 1.00 92.00 110 CYS A CA 1
ATOM 797 C C . CYS A 1 110 ? 9.792 -0.842 1.416 1.00 92.00 110 CYS A C 1
ATOM 799 O O . CYS A 1 110 ? 8.860 -1.324 2.064 1.00 92.00 110 CYS A O 1
ATOM 801 N N . ILE A 1 111 ? 10.962 -1.480 1.271 1.00 93.12 111 ILE A N 1
ATOM 802 C CA . ILE A 1 111 ? 11.266 -2.789 1.869 1.00 93.12 111 ILE A CA 1
ATOM 803 C C . ILE A 1 111 ? 11.540 -2.623 3.366 1.00 93.12 111 ILE A C 1
ATOM 805 O O . ILE A 1 111 ? 10.977 -3.362 4.174 1.00 93.12 111 ILE A O 1
ATOM 809 N N . ASP A 1 112 ? 12.325 -1.612 3.757 1.00 90.56 112 ASP A N 1
ATOM 810 C CA . ASP A 1 112 ? 12.530 -1.258 5.173 1.00 90.56 112 ASP A CA 1
ATOM 811 C C . ASP A 1 112 ? 11.195 -0.926 5.856 1.00 90.56 112 ASP A C 1
ATOM 813 O O . ASP A 1 112 ? 10.908 -1.412 6.951 1.00 90.56 112 ASP A O 1
ATOM 817 N N . ALA A 1 113 ? 10.325 -0.169 5.188 1.00 90.12 113 ALA A N 1
ATOM 818 C CA . ALA A 1 113 ? 8.999 0.132 5.715 1.00 90.12 113 ALA A CA 1
ATOM 819 C C . ALA A 1 113 ? 8.108 -1.109 5.859 1.00 90.12 113 ALA A C 1
ATOM 821 O O . ALA A 1 113 ? 7.429 -1.261 6.877 1.00 90.12 113 ALA A O 1
ATOM 822 N N . ALA A 1 114 ? 8.136 -2.013 4.876 1.00 93.56 114 ALA A N 1
ATOM 823 C CA . ALA A 1 114 ? 7.424 -3.283 4.944 1.00 93.56 114 ALA A CA 1
ATOM 824 C C . ALA A 1 114 ? 7.919 -4.157 6.109 1.00 93.56 114 ALA A C 1
ATOM 826 O O . ALA A 1 114 ? 7.095 -4.718 6.831 1.00 93.56 114 ALA A O 1
ATOM 827 N N . ALA A 1 115 ? 9.234 -4.207 6.350 1.00 92.19 115 ALA A N 1
ATOM 828 C CA . ALA A 1 115 ? 9.844 -4.970 7.446 1.00 92.19 115 ALA A CA 1
ATOM 829 C C . ALA A 1 115 ? 9.403 -4.466 8.824 1.00 92.19 115 ALA A C 1
ATOM 831 O O . ALA A 1 115 ? 9.286 -5.232 9.778 1.00 92.19 115 ALA A O 1
ATOM 832 N N . ARG A 1 116 ? 9.143 -3.161 8.931 1.00 89.31 116 ARG A N 1
ATOM 833 C CA . ARG A 1 116 ? 8.653 -2.530 10.159 1.00 89.31 116 ARG A CA 1
ATOM 834 C C . ARG A 1 116 ? 7.153 -2.774 10.369 1.00 89.31 116 ARG A C 1
ATOM 836 O O . ARG A 1 116 ? 6.646 -2.537 11.463 1.00 89.31 116 ARG A O 1
ATOM 843 N N . GLY A 1 117 ? 6.431 -3.238 9.358 1.00 91.38 117 GLY A N 1
ATOM 844 C CA . GLY A 1 117 ? 5.023 -3.600 9.445 1.00 91.38 117 GLY A CA 1
ATOM 845 C C . GLY A 1 117 ? 4.145 -2.703 8.584 1.00 91.38 117 GLY A C 1
ATOM 846 O O . GLY A 1 117 ? 4.059 -1.490 8.793 1.00 91.38 117 GLY A O 1
ATOM 847 N N . ALA A 1 118 ? 3.461 -3.342 7.639 1.00 94.50 118 ALA A N 1
ATOM 848 C CA . ALA A 1 118 ? 2.494 -2.738 6.738 1.00 94.50 118 ALA A CA 1
ATOM 849 C C . ALA A 1 118 ? 1.074 -3.216 7.070 1.00 94.50 118 ALA A C 1
ATOM 851 O O . ALA A 1 118 ? 0.85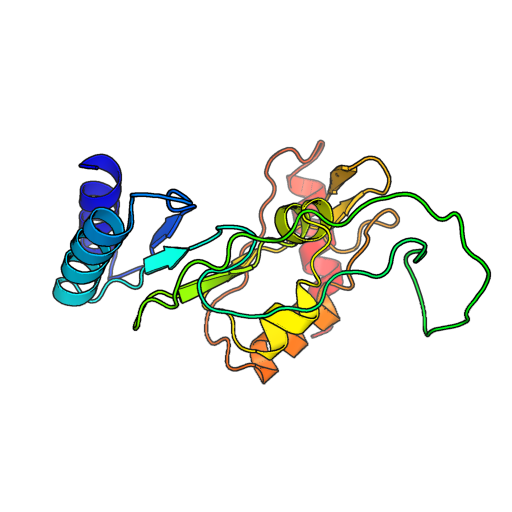9 -4.331 7.536 1.00 94.50 118 ALA A O 1
ATOM 852 N N . SER A 1 119 ? 0.083 -2.373 6.793 1.00 95.88 119 SER A N 1
ATOM 853 C CA . SER A 1 119 ? -1.345 -2.711 6.864 1.00 95.88 119 SER A CA 1
ATOM 854 C C . SER A 1 119 ? -1.971 -2.944 5.491 1.00 95.88 119 SER A C 1
ATOM 856 O O . SER A 1 119 ? -2.997 -3.617 5.406 1.00 95.88 119 SER A O 1
ATOM 858 N N . ALA A 1 120 ? -1.358 -2.415 4.431 1.00 97.31 120 ALA A N 1
ATOM 859 C CA . ALA A 1 120 ? -1.676 -2.713 3.040 1.00 97.31 120 ALA A CA 1
ATOM 860 C C . ALA A 1 120 ? -0.399 -2.656 2.196 1.00 97.31 120 ALA A C 1
ATOM 862 O O . ALA A 1 120 ? 0.481 -1.836 2.457 1.00 97.31 120 ALA A O 1
ATOM 863 N N . VAL A 1 121 ? -0.319 -3.496 1.166 1.00 97.69 121 VAL A N 1
ATOM 864 C CA . VAL A 1 121 ? 0.804 -3.530 0.222 1.00 97.69 121 VAL A CA 1
ATOM 865 C C . VAL A 1 121 ? 0.248 -3.506 -1.193 1.00 97.69 121 VAL A C 1
ATOM 867 O O . VAL A 1 121 ? -0.593 -4.337 -1.541 1.00 97.69 121 VAL A O 1
ATOM 870 N N . ARG A 1 122 ? 0.710 -2.556 -2.008 1.00 97.88 122 ARG A N 1
ATOM 871 C CA . ARG A 1 122 ? 0.451 -2.529 -3.449 1.00 97.88 122 ARG A CA 1
ATOM 872 C C . ARG A 1 122 ? 1.596 -3.186 -4.211 1.00 97.88 122 ARG A C 1
ATOM 874 O O . ARG A 1 122 ? 2.759 -2.988 -3.875 1.00 97.88 122 ARG A O 1
ATOM 881 N N . LEU A 1 123 ? 1.245 -3.932 -5.250 1.00 97.69 123 LEU A N 1
ATOM 882 C CA . LEU A 1 123 ? 2.163 -4.550 -6.196 1.00 97.69 123 LEU A CA 1
ATOM 883 C C . LEU A 1 123 ? 2.173 -3.707 -7.470 1.00 97.69 123 LEU A C 1
ATOM 885 O O . LEU A 1 123 ? 1.282 -3.804 -8.314 1.00 97.69 123 LEU A O 1
ATOM 889 N N . ALA A 1 124 ? 3.171 -2.841 -7.543 1.00 97.25 124 ALA A N 1
ATOM 890 C CA . ALA A 1 124 ? 3.570 -2.068 -8.705 1.00 97.25 124 ALA A CA 1
ATOM 891 C C . ALA A 1 124 ? 5.037 -1.684 -8.511 1.00 97.25 124 ALA A C 1
ATOM 893 O O . ALA A 1 124 ? 5.509 -1.627 -7.375 1.00 97.25 124 ALA A O 1
ATOM 894 N N . ASP A 1 125 ? 5.730 -1.398 -9.600 1.00 96.62 125 ASP A N 1
ATOM 895 C CA . ASP A 1 125 ? 7.119 -0.958 -9.592 1.00 96.62 125 ASP A CA 1
ATOM 896 C C . ASP A 1 125 ? 7.248 0.381 -10.341 1.00 96.62 125 ASP A C 1
ATOM 898 O O . ASP A 1 125 ? 6.288 0.885 -10.941 1.00 96.62 125 ASP A O 1
ATOM 902 N N . LEU A 1 126 ? 8.414 1.001 -10.237 1.00 94.25 126 LEU A N 1
ATOM 903 C CA . LEU A 1 126 ? 8.768 2.246 -10.890 1.00 94.25 126 LEU A CA 1
ATOM 904 C C . LEU A 1 126 ? 9.937 1.991 -11.834 1.00 94.25 126 LEU A C 1
ATOM 906 O O . LEU A 1 126 ? 10.973 1.492 -11.411 1.00 94.25 126 LEU A O 1
ATOM 910 N N . SER A 1 127 ? 9.764 2.391 -13.083 1.00 90.75 127 SER A N 1
ATOM 911 C CA . SER A 1 127 ? 10.788 2.359 -14.118 1.00 90.75 127 SER A CA 1
ATOM 912 C C . SER A 1 127 ? 11.914 3.355 -13.808 1.00 90.75 127 SER A C 1
ATOM 914 O O . SER A 1 127 ? 11.746 4.259 -12.974 1.00 90.75 127 SER A O 1
ATOM 916 N N . ARG A 1 128 ? 13.058 3.246 -14.493 1.00 84.69 128 ARG A N 1
ATOM 917 C CA . ARG A 1 128 ? 14.163 4.220 -14.348 1.00 84.69 128 ARG A CA 1
ATOM 918 C C . ARG A 1 128 ? 13.741 5.631 -14.759 1.00 84.69 128 ARG A C 1
ATOM 920 O O . ARG A 1 128 ? 14.135 6.601 -14.118 1.00 84.69 128 ARG A O 1
ATOM 927 N N . ASP A 1 129 ? 12.853 5.716 -15.744 1.00 84.50 129 ASP A N 1
ATOM 928 C CA . ASP A 1 129 ? 12.264 6.963 -16.246 1.00 84.50 129 ASP A CA 1
ATOM 929 C C . ASP A 1 129 ? 11.096 7.488 -15.384 1.00 84.50 129 ASP A C 1
ATOM 931 O O . ASP A 1 129 ? 10.448 8.476 -15.730 1.00 84.50 129 ASP A O 1
ATOM 935 N N . GLY A 1 130 ? 10.792 6.838 -14.254 1.00 86.50 130 GLY A N 1
ATOM 936 C CA . GLY A 1 130 ? 9.753 7.281 -13.320 1.00 86.50 130 GLY A CA 1
ATOM 937 C C . GLY A 1 130 ? 8.328 6.867 -13.702 1.00 86.50 130 GLY A C 1
ATOM 938 O O . GLY A 1 130 ? 7.360 7.400 -13.151 1.00 86.50 130 GLY A O 1
ATOM 939 N N . MET A 1 131 ? 8.169 5.910 -14.617 1.00 91.31 131 MET A N 1
ATOM 940 C CA . MET A 1 131 ? 6.860 5.397 -15.018 1.00 91.31 131 MET A CA 1
ATOM 941 C C . MET A 1 131 ? 6.423 4.240 -14.124 1.00 91.31 131 MET A C 1
ATOM 943 O O . MET A 1 131 ? 7.227 3.425 -13.685 1.00 91.31 131 MET A O 1
ATOM 947 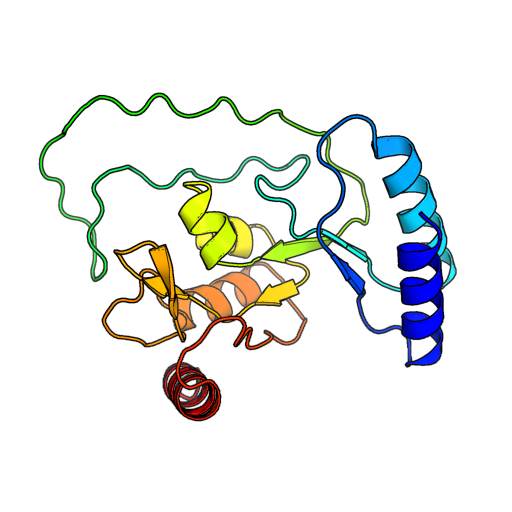N N . ARG A 1 132 ? 5.118 4.136 -13.859 1.00 94.88 132 ARG A N 1
ATOM 948 C CA . ARG A 1 132 ? 4.563 2.969 -13.163 1.00 94.88 132 ARG A CA 1
ATOM 949 C C . ARG A 1 132 ? 4.564 1.765 -14.090 1.00 94.88 132 ARG A C 1
ATOM 951 O O . ARG A 1 132 ? 3.977 1.832 -15.168 1.00 94.88 132 ARG A O 1
ATOM 958 N N . ILE A 1 133 ? 5.141 0.668 -13.621 1.00 96.75 133 ILE A N 1
ATOM 959 C CA . ILE A 1 133 ? 5.277 -0.582 -14.369 1.00 96.75 133 ILE A CA 1
ATOM 960 C C . ILE A 1 133 ? 4.904 -1.787 -13.491 1.00 96.75 133 ILE A C 1
ATOM 962 O O . ILE A 1 133 ? 4.744 -1.642 -12.271 1.00 96.75 133 ILE A O 1
ATOM 966 N N . PRO A 1 134 ? 4.681 -2.965 -14.090 1.00 97.81 134 PRO A N 1
ATOM 967 C CA . PRO A 1 134 ? 4.409 -4.185 -13.344 1.00 97.81 134 PRO A CA 1
ATOM 968 C C . PRO A 1 134 ? 5.598 -4.645 -12.503 1.00 97.81 134 PRO A C 1
ATOM 970 O O . PRO A 1 134 ? 6.753 -4.395 -12.833 1.00 97.81 134 PRO A O 1
ATOM 973 N N . VAL A 1 135 ? 5.312 -5.389 -11.436 1.00 96.12 135 VAL A N 1
ATOM 974 C CA . VAL A 1 135 ? 6.353 -6.125 -10.708 1.00 96.12 135 VAL A CA 1
ATOM 975 C C . VAL A 1 135 ? 6.910 -7.220 -11.621 1.00 96.12 135 VAL A C 1
ATOM 977 O O . VAL A 1 135 ? 6.143 -7.913 -12.292 1.00 96.12 135 VAL A O 1
ATOM 980 N N . GLY A 1 136 ? 8.236 -7.380 -11.638 1.00 93.06 136 GLY A N 1
ATOM 981 C CA . GLY A 1 136 ? 8.924 -8.324 -12.529 1.00 93.06 136 GLY A CA 1
ATOM 982 C C . GLY A 1 136 ? 9.146 -7.801 -13.950 1.00 93.06 136 GLY A C 1
ATOM 983 O O . GLY A 1 136 ? 9.520 -8.560 -14.849 1.00 93.06 136 GLY A O 1
ATOM 984 N N . ASP A 1 137 ? 8.880 -6.517 -14.182 1.00 94.94 137 ASP A N 1
ATOM 985 C CA . ASP A 1 137 ? 9.349 -5.832 -15.377 1.00 94.94 137 ASP A CA 1
ATOM 986 C C . ASP A 1 137 ? 10.885 -5.655 -15.322 1.00 94.94 137 ASP A C 1
ATOM 988 O O . ASP A 1 137 ? 11.411 -5.347 -14.249 1.00 94.94 137 ASP A O 1
ATOM 992 N N . PRO A 1 138 ? 11.626 -5.865 -16.429 1.00 90.50 138 PRO A N 1
ATOM 993 C CA . PRO A 1 138 ? 13.082 -5.706 -16.454 1.00 90.50 138 PRO A CA 1
ATOM 994 C C . PRO A 1 138 ? 13.585 -4.300 -16.108 1.00 90.50 138 PRO A C 1
ATOM 996 O O . PRO A 1 138 ? 14.721 -4.178 -15.655 1.00 90.50 138 PRO A O 1
ATOM 999 N N . ASP A 1 139 ? 12.774 -3.256 -16.317 1.00 90.56 139 ASP A N 1
ATOM 1000 C CA . ASP A 1 139 ? 13.126 -1.885 -15.918 1.00 90.56 139 ASP A CA 1
ATOM 1001 C C . ASP A 1 139 ? 12.694 -1.550 -14.476 1.00 90.56 139 ASP A C 1
ATOM 1003 O O . ASP A 1 139 ? 12.836 -0.419 -14.008 1.00 90.56 139 ASP A O 1
ATOM 1007 N N . GLY A 1 140 ? 12.166 -2.543 -13.754 1.00 91.81 140 GLY A N 1
ATOM 1008 C CA . GLY A 1 140 ? 11.783 -2.448 -12.353 1.00 91.81 140 GLY A CA 1
ATOM 1009 C C . GLY A 1 140 ? 12.940 -2.108 -11.415 1.00 91.81 140 GLY A C 1
ATOM 1010 O O . GLY A 1 140 ? 14.121 -2.354 -11.683 1.00 91.81 140 GLY A O 1
ATOM 1011 N N . ARG A 1 141 ? 12.592 -1.527 -10.269 1.00 92.69 141 ARG A N 1
ATOM 1012 C CA . ARG A 1 141 ? 13.527 -1.130 -9.213 1.00 92.69 141 ARG A CA 1
ATOM 1013 C C . ARG A 1 141 ? 13.360 -1.935 -7.936 1.00 92.69 141 ARG A C 1
ATOM 1015 O O . ARG A 1 141 ? 14.220 -1.829 -7.060 1.00 92.69 141 ARG A O 1
ATOM 1022 N N . ILE A 1 142 ? 12.299 -2.728 -7.808 1.00 91.94 142 ILE A N 1
ATOM 1023 C CA . ILE A 1 142 ? 12.085 -3.579 -6.640 1.00 91.94 142 ILE A CA 1
ATOM 1024 C C . ILE A 1 142 ? 12.052 -5.055 -7.013 1.00 91.94 142 ILE A C 1
ATOM 1026 O O . ILE A 1 142 ? 11.526 -5.472 -8.040 1.00 91.94 142 ILE A O 1
ATOM 1030 N N . ASP A 1 143 ? 12.554 -5.873 -6.096 1.00 91.94 143 ASP A N 1
ATOM 1031 C CA . ASP A 1 143 ? 12.221 -7.288 -6.079 1.00 91.94 143 ASP A CA 1
ATOM 1032 C C . ASP A 1 143 ? 10.878 -7.467 -5.355 1.00 91.94 143 ASP A C 1
ATOM 1034 O O . ASP A 1 143 ? 10.769 -7.328 -4.131 1.00 91.94 143 ASP A O 1
ATOM 1038 N N . GLY A 1 144 ? 9.835 -7.765 -6.131 1.00 92.12 144 GLY A N 1
ATOM 1039 C CA . GLY A 1 144 ? 8.487 -7.970 -5.610 1.00 92.12 144 GLY A CA 1
ATOM 1040 C C . GLY A 1 144 ? 8.347 -9.181 -4.689 1.00 92.12 144 GLY A C 1
ATOM 1041 O O . GLY A 1 144 ? 7.535 -9.133 -3.764 1.00 92.12 144 GLY A O 1
ATOM 1042 N N . VAL A 1 145 ? 9.148 -10.235 -4.886 1.00 94.62 145 VAL A N 1
ATOM 1043 C CA . VAL A 1 145 ? 9.173 -11.393 -3.978 1.00 94.62 145 VAL A CA 1
ATOM 1044 C C . VAL A 1 145 ? 9.718 -10.951 -2.627 1.00 94.62 145 VAL A C 1
ATOM 1046 O O . VAL A 1 145 ? 9.074 -11.166 -1.597 1.00 94.62 145 VAL A O 1
ATOM 1049 N N . THR A 1 146 ? 10.851 -10.244 -2.639 1.00 94.50 146 THR A N 1
ATOM 1050 C CA . THR A 1 146 ? 11.450 -9.681 -1.426 1.00 94.50 146 THR A CA 1
ATOM 1051 C C . THR A 1 146 ? 10.477 -8.752 -0.700 1.00 94.50 146 THR A C 1
ATOM 1053 O O . THR A 1 146 ? 10.336 -8.871 0.518 1.00 94.50 146 THR A O 1
ATOM 1056 N N . LEU A 1 147 ? 9.748 -7.878 -1.405 1.00 95.56 147 LEU A N 1
ATOM 1057 C CA . LEU A 1 147 ? 8.727 -7.016 -0.792 1.00 95.56 147 LEU A CA 1
ATOM 1058 C C . LEU A 1 147 ? 7.652 -7.829 -0.060 1.00 95.56 147 LEU A C 1
ATOM 1060 O O . LEU A 1 147 ? 7.351 -7.542 1.100 1.00 95.56 147 LEU A O 1
ATOM 1064 N N . VAL A 1 148 ? 7.075 -8.837 -0.719 1.00 95.88 148 VAL A N 1
ATOM 1065 C CA . VAL A 1 148 ? 5.992 -9.643 -0.139 1.00 95.88 148 VAL A CA 1
ATOM 1066 C C . VAL A 1 148 ? 6.491 -10.436 1.066 1.00 95.88 148 VAL A C 1
ATOM 1068 O O . VAL A 1 148 ? 5.882 -10.354 2.133 1.00 95.88 148 VAL A O 1
ATOM 1071 N N . VAL A 1 149 ? 7.613 -11.149 0.942 1.00 95.75 149 VAL A N 1
ATOM 1072 C CA . VAL A 1 149 ? 8.200 -11.938 2.040 1.00 95.75 149 VAL A CA 1
ATOM 1073 C C . VAL A 1 149 ? 8.568 -11.044 3.224 1.00 95.75 149 VAL A C 1
ATOM 1075 O O . VAL A 1 149 ? 8.275 -11.377 4.376 1.00 95.75 149 VAL A O 1
ATOM 1078 N N . THR A 1 150 ? 9.154 -9.878 2.951 1.00 96.06 150 THR A N 1
ATOM 1079 C CA . THR A 1 150 ? 9.529 -8.912 3.988 1.00 96.06 150 THR A CA 1
ATOM 1080 C C . THR A 1 150 ? 8.298 -8.360 4.698 1.00 96.06 150 THR A C 1
ATOM 1082 O O . THR A 1 150 ? 8.271 -8.333 5.926 1.00 96.06 150 THR A O 1
ATOM 1085 N N . ALA A 1 151 ? 7.245 -7.992 3.960 1.00 96.19 151 ALA A N 1
ATOM 1086 C CA . ALA A 1 151 ? 5.989 -7.542 4.553 1.00 96.19 151 ALA A CA 1
ATOM 1087 C C . ALA A 1 151 ? 5.375 -8.623 5.454 1.00 96.19 151 ALA A C 1
ATOM 1089 O O . ALA A 1 151 ? 4.965 -8.322 6.575 1.00 96.19 151 ALA A O 1
ATOM 1090 N N . ARG A 1 152 ? 5.338 -9.885 4.997 1.00 95.94 152 ARG A N 1
ATOM 1091 C CA . ARG A 1 152 ? 4.844 -11.023 5.796 1.00 95.94 152 ARG A CA 1
ATOM 1092 C C . ARG A 1 152 ? 5.648 -11.205 7.079 1.00 95.94 152 ARG A C 1
ATOM 1094 O O . ARG A 1 152 ? 5.059 -11.324 8.148 1.00 95.94 152 ARG A O 1
ATOM 1101 N N . THR A 1 153 ? 6.974 -11.162 6.982 1.00 95.56 153 THR A N 1
ATOM 1102 C CA . THR A 1 153 ? 7.880 -11.267 8.138 1.00 95.56 153 THR A CA 1
ATOM 1103 C C . THR A 1 153 ? 7.701 -10.091 9.104 1.00 95.56 153 THR A C 1
ATOM 1105 O O . THR A 1 153 ? 7.772 -10.272 10.315 1.00 95.56 153 THR A O 1
ATOM 1108 N N . GLY A 1 154 ? 7.384 -8.904 8.581 1.00 94.06 154 GLY A N 1
ATOM 1109 C CA . GLY A 1 154 ? 7.002 -7.719 9.352 1.00 94.06 154 GLY A CA 1
ATOM 1110 C C . GLY A 1 154 ? 5.580 -7.755 9.931 1.00 94.06 154 GLY A C 1
ATOM 1111 O O . GLY A 1 154 ? 5.125 -6.748 10.471 1.00 94.06 154 GLY A O 1
ATOM 1112 N N . GLY A 1 155 ? 4.857 -8.876 9.815 1.00 95.12 155 GLY A N 1
ATOM 1113 C CA . GLY A 1 155 ? 3.522 -9.066 10.391 1.00 95.12 155 GLY A CA 1
ATOM 1114 C C . GLY A 1 155 ? 2.353 -8.655 9.490 1.00 95.12 155 GLY A C 1
ATOM 1115 O O . GLY A 1 155 ? 1.231 -8.506 9.970 1.00 95.12 155 GLY A O 1
ATOM 1116 N N . PHE A 1 156 ? 2.566 -8.450 8.187 1.00 96.44 156 PHE A N 1
ATOM 1117 C CA . PHE A 1 156 ? 1.465 -8.177 7.262 1.00 96.44 156 PHE A CA 1
ATOM 1118 C C . PHE A 1 156 ? 0.597 -9.426 7.051 1.00 96.44 156 PHE A C 1
ATOM 1120 O O . PHE A 1 156 ? 1.021 -10.403 6.435 1.00 96.44 156 PHE A O 1
ATOM 1127 N N . GLU A 1 157 ? -0.660 -9.364 7.482 1.00 93.44 157 GLU A N 1
ATOM 1128 C CA . GLU A 1 157 ? -1.636 -10.460 7.345 1.00 93.44 157 GLU A CA 1
ATOM 1129 C C . GLU A 1 157 ? -2.607 -10.275 6.162 1.00 93.44 157 GLU A C 1
ATOM 1131 O O . GLU A 1 157 ? -3.367 -11.179 5.828 1.00 93.44 157 GLU A O 1
ATOM 1136 N N . GLY A 1 158 ? -2.585 -9.120 5.485 1.00 91.88 158 GLY A N 1
ATOM 1137 C CA . GLY A 1 158 ? -3.529 -8.799 4.405 1.00 91.88 158 GLY A CA 1
ATOM 1138 C C . GLY A 1 158 ? -3.223 -9.482 3.066 1.00 91.88 158 GLY A C 1
ATOM 1139 O O . GLY A 1 158 ? -2.279 -10.256 2.937 1.00 91.88 158 GLY A O 1
ATOM 1140 N N . MET A 1 159 ? -4.002 -9.176 2.029 1.00 93.56 159 MET A N 1
ATOM 1141 C CA . MET A 1 159 ? -3.699 -9.585 0.651 1.00 93.56 159 MET A CA 1
ATOM 1142 C C . MET A 1 159 ? -2.959 -8.446 -0.071 1.00 93.56 159 MET A C 1
ATOM 1144 O O . MET A 1 159 ? -3.476 -7.325 -0.069 1.00 93.56 159 MET A O 1
ATOM 1148 N N . PRO A 1 160 ? -1.775 -8.674 -0.674 1.00 95.62 160 PRO A N 1
ATOM 1149 C CA . PRO A 1 160 ? -1.165 -7.695 -1.568 1.00 95.62 160 PRO A CA 1
ATOM 1150 C C . PRO A 1 160 ? -2.084 -7.402 -2.762 1.00 95.62 160 PRO A C 1
ATOM 1152 O O . PRO A 1 160 ? -2.694 -8.313 -3.318 1.00 95.62 160 PRO A O 1
ATOM 1155 N N . VAL A 1 161 ? -2.180 -6.139 -3.171 1.00 96.94 161 VAL A N 1
ATOM 1156 C CA . VAL A 1 161 ? -3.089 -5.707 -4.243 1.00 96.94 161 VAL A CA 1
ATOM 1157 C C . VAL A 1 161 ? -2.290 -5.264 -5.457 1.00 96.94 161 VAL A C 1
ATOM 1159 O O . VAL A 1 161 ? -1.480 -4.349 -5.350 1.00 96.94 161 VAL A O 1
ATOM 1162 N N . ILE A 1 162 ? -2.546 -5.857 -6.623 1.00 98.06 162 ILE A N 1
ATOM 1163 C CA . ILE A 1 162 ? -1.960 -5.382 -7.882 1.00 98.06 162 ILE A CA 1
ATOM 1164 C C . ILE A 1 162 ? -2.541 -4.014 -8.232 1.00 98.06 162 ILE A C 1
ATOM 1166 O O . ILE A 1 162 ? -3.752 -3.858 -8.380 1.00 98.06 162 ILE A O 1
ATOM 1170 N N . ASP A 1 163 ? -1.665 -3.022 -8.369 1.00 96.75 163 ASP A N 1
ATOM 1171 C CA . ASP A 1 163 ? -2.039 -1.654 -8.703 1.00 96.75 163 ASP A CA 1
ATOM 1172 C C . ASP A 1 163 ? -1.624 -1.321 -10.137 1.00 96.75 163 ASP A C 1
ATOM 1174 O O . ASP A 1 163 ? -0.577 -0.725 -10.388 1.00 96.75 163 ASP A O 1
ATOM 1178 N N . ALA A 1 164 ? -2.496 -1.681 -11.078 1.00 97.19 164 ALA A N 1
ATOM 1179 C CA . ALA A 1 164 ? -2.257 -1.515 -12.509 1.00 97.19 164 ALA A CA 1
ATOM 1180 C C . ALA A 1 164 ? -2.462 -0.076 -13.025 1.00 97.19 164 ALA A C 1
ATOM 1182 O O . ALA A 1 164 ? -2.560 0.160 -14.234 1.00 97.19 164 ALA A O 1
ATOM 1183 N N . ARG A 1 165 ? -2.583 0.914 -12.128 1.00 94.19 165 ARG A N 1
ATOM 1184 C CA . ARG A 1 165 ? -2.795 2.310 -12.527 1.00 94.19 165 ARG A CA 1
ATOM 1185 C C . ARG A 1 165 ? -1.645 2.774 -13.417 1.00 94.19 165 ARG A C 1
ATOM 1187 O O . ARG A 1 165 ? -0.487 2.733 -13.009 1.00 94.19 165 ARG A O 1
ATOM 1194 N N . ARG A 1 166 ? -2.010 3.331 -14.578 1.00 93.25 166 ARG A N 1
ATOM 1195 C CA . ARG A 1 166 ? -1.102 3.916 -15.585 1.00 93.25 166 ARG A CA 1
ATOM 1196 C C . ARG A 1 166 ? -0.221 2.910 -16.335 1.00 93.25 166 ARG A C 1
ATOM 1198 O O . ARG A 1 166 ? 0.624 3.354 -17.103 1.00 93.25 166 ARG A O 1
ATOM 1205 N N . TRP A 1 167 ? -0.430 1.603 -16.174 1.00 95.44 167 TRP A N 1
ATOM 1206 C CA . TRP A 1 167 ? 0.270 0.621 -17.002 1.00 95.44 167 TRP A CA 1
ATOM 1207 C C . TRP A 1 167 ? -0.212 0.705 -18.458 1.00 95.44 167 TRP A C 1
ATOM 1209 O O . TRP A 1 167 ? -1.425 0.794 -18.671 1.00 95.44 167 TRP A O 1
ATOM 1219 N N . PRO A 1 168 ? 0.694 0.663 -19.454 1.00 90.81 168 PRO A N 1
ATOM 1220 C CA . PRO A 1 168 ? 0.311 0.663 -20.867 1.00 90.81 168 PRO A CA 1
ATOM 1221 C C . PRO A 1 168 ? -0.542 -0.552 -21.257 1.00 90.81 168 PRO A C 1
ATOM 1223 O O . PRO A 1 168 ? -1.536 -0.397 -21.962 1.00 90.81 168 PRO A O 1
ATOM 1226 N N . ASP A 1 169 ? -0.187 -1.737 -20.748 1.00 95.69 169 ASP A N 1
ATOM 1227 C CA . ASP A 1 169 ? -0.965 -2.975 -20.876 1.00 95.69 169 ASP A CA 1
ATOM 1228 C C . ASP A 1 169 ? -1.222 -3.584 -19.482 1.00 95.69 169 ASP A C 1
ATOM 1230 O O . ASP A 1 169 ? -0.390 -4.322 -18.943 1.00 95.69 169 ASP A O 1
ATOM 1234 N N . PRO A 1 170 ? -2.370 -3.265 -18.853 1.00 96.81 170 PRO A N 1
ATOM 1235 C CA . PRO A 1 170 ? -2.717 -3.783 -17.534 1.00 96.81 170 PRO A CA 1
ATOM 1236 C C . PRO A 1 170 ? -2.853 -5.307 -17.476 1.00 96.81 170 PRO A C 1
ATOM 1238 O O . PRO A 1 170 ? -2.565 -5.906 -16.442 1.00 96.81 170 PRO A O 1
ATOM 1241 N N . VAL A 1 171 ? -3.309 -5.944 -18.559 1.00 97.62 171 VAL A N 1
ATOM 1242 C CA . VAL A 1 171 ? -3.584 -7.386 -18.565 1.00 97.62 171 VAL A CA 1
ATOM 1243 C C . VAL A 1 171 ? -2.278 -8.165 -18.618 1.00 97.62 171 VAL A C 1
ATOM 1245 O O . VAL A 1 171 ? -2.101 -9.099 -17.831 1.00 97.62 171 VAL A O 1
ATOM 1248 N N . ASP A 1 172 ? -1.357 -7.777 -19.503 1.00 97.50 172 ASP A N 1
ATOM 1249 C CA . ASP A 1 172 ? -0.013 -8.363 -19.529 1.00 97.50 172 ASP A CA 1
ATOM 1250 C C . ASP A 1 172 ? 0.728 -8.104 -18.214 1.00 97.50 172 ASP A C 1
ATOM 1252 O O . ASP A 1 172 ? 1.285 -9.026 -17.614 1.00 97.50 172 ASP A O 1
ATOM 1256 N N . GLY A 1 173 ? 0.627 -6.882 -17.684 1.00 97.56 173 GLY A N 1
ATOM 1257 C CA . GLY A 1 173 ? 1.248 -6.533 -16.413 1.00 97.56 173 GLY A CA 1
ATOM 1258 C C . GLY A 1 173 ? 0.760 -7.377 -15.234 1.00 97.56 173 GLY A C 1
ATOM 1259 O O . GLY A 1 173 ? 1.563 -7.798 -14.396 1.00 97.56 173 GLY A O 1
ATOM 1260 N N . VAL A 1 174 ? -0.541 -7.683 -15.173 1.00 97.94 174 VAL A N 1
ATOM 1261 C CA . VAL A 1 174 ? -1.097 -8.579 -14.146 1.00 97.94 174 VAL A CA 1
ATOM 1262 C C . VAL A 1 174 ? -0.525 -9.985 -14.301 1.00 97.94 174 VAL A C 1
ATOM 1264 O O . VAL A 1 174 ? -0.077 -10.563 -13.313 1.00 97.94 174 VAL A O 1
ATOM 1267 N N . LYS A 1 175 ? -0.489 -10.532 -15.524 1.00 97.31 175 LYS A N 1
ATOM 1268 C CA . LYS A 1 175 ? 0.077 -11.868 -15.783 1.00 97.31 175 LYS A CA 1
ATOM 1269 C C . LYS A 1 175 ? 1.543 -11.943 -15.372 1.00 97.31 175 LYS A C 1
ATOM 1271 O O . LYS A 1 175 ? 1.926 -12.893 -14.697 1.00 97.31 175 LYS A O 1
ATOM 1276 N N . ARG A 1 176 ? 2.335 -10.932 -15.732 1.00 95.94 176 ARG A N 1
ATOM 1277 C CA . ARG A 1 176 ? 3.745 -10.810 -15.350 1.00 95.94 176 ARG A CA 1
ATOM 1278 C C . ARG A 1 176 ? 3.913 -10.774 -13.836 1.00 95.94 176 ARG A C 1
ATOM 1280 O O . ARG A 1 176 ? 4.643 -11.595 -13.297 1.00 95.94 176 ARG A O 1
ATOM 1287 N N . THR A 1 177 ? 3.175 -9.895 -13.158 1.00 97.50 177 THR A N 1
ATOM 1288 C CA . THR A 1 177 ? 3.219 -9.776 -11.692 1.00 97.50 177 THR A CA 1
ATOM 1289 C C . THR A 1 177 ? 2.890 -11.109 -11.018 1.00 97.50 177 THR A C 1
ATOM 1291 O O . THR A 1 177 ? 3.601 -11.539 -10.114 1.00 97.50 177 THR A O 1
ATOM 1294 N N . LEU A 1 178 ? 1.840 -11.799 -11.478 1.00 96.81 178 LEU A N 1
ATOM 1295 C CA . LEU A 1 178 ? 1.469 -13.115 -10.956 1.00 96.81 178 LEU A CA 1
ATOM 1296 C C . LEU A 1 178 ? 2.549 -14.167 -11.231 1.00 96.81 178 LEU A C 1
ATOM 1298 O O . LEU A 1 178 ? 2.881 -14.930 -10.330 1.00 96.81 178 LEU A O 1
ATOM 1302 N N . ALA A 1 179 ? 3.124 -14.195 -12.436 1.00 95.44 179 ALA A N 1
ATOM 1303 C CA . ALA A 1 179 ? 4.201 -15.119 -12.784 1.00 95.44 179 ALA A CA 1
ATOM 1304 C C . ALA A 1 179 ? 5.435 -14.909 -11.892 1.00 95.44 179 ALA A C 1
ATOM 1306 O O . ALA A 1 179 ? 5.968 -15.878 -11.356 1.00 95.44 179 ALA A O 1
ATOM 1307 N N . THR A 1 180 ? 5.834 -13.658 -11.649 1.00 94.06 180 THR A N 1
ATOM 1308 C CA . THR A 1 180 ? 6.939 -13.316 -10.741 1.00 94.06 180 THR A CA 1
ATOM 1309 C C . THR A 1 180 ? 6.692 -13.794 -9.311 1.00 94.06 180 THR A C 1
ATOM 1311 O O . THR A 1 180 ? 7.618 -14.267 -8.660 1.00 94.06 180 THR A O 1
ATOM 1314 N N . LEU A 1 181 ? 5.453 -13.704 -8.821 1.00 92.44 181 LEU A N 1
ATOM 1315 C CA . LEU A 1 181 ? 5.107 -14.082 -7.447 1.00 92.44 181 LEU A CA 1
ATOM 1316 C C . LEU A 1 181 ? 4.745 -15.563 -7.278 1.00 92.44 181 LEU A C 1
ATOM 1318 O O . LEU A 1 181 ? 4.709 -16.045 -6.154 1.00 92.44 181 LEU A O 1
ATOM 1322 N N . SER A 1 182 ? 4.498 -16.297 -8.365 1.00 84.12 182 SER A N 1
ATOM 1323 C CA . SER A 1 182 ? 4.062 -17.704 -8.322 1.00 84.12 182 SER A CA 1
ATOM 1324 C C . SER A 1 182 ? 5.097 -18.696 -7.766 1.00 84.12 182 SER A C 1
ATOM 1326 O O . SER A 1 182 ? 4.772 -19.864 -7.568 1.00 84.12 182 SER A O 1
ATOM 1328 N N . GLY A 1 183 ? 6.326 -18.241 -7.500 1.00 65.44 183 GLY A N 1
ATOM 1329 C CA . GLY A 1 183 ? 7.392 -19.025 -6.868 1.00 65.44 183 GLY A CA 1
ATOM 1330 C C . GLY A 1 183 ? 7.507 -18.869 -5.346 1.00 65.44 183 GLY A C 1
ATOM 1331 O O . GLY A 1 183 ? 8.505 -19.329 -4.793 1.00 65.44 183 GLY A O 1
ATOM 1332 N N . VAL A 1 184 ? 6.548 -18.199 -4.692 1.00 58.22 184 VAL A N 1
ATOM 1333 C CA . VAL A 1 184 ? 6.554 -17.859 -3.252 1.00 58.22 184 VAL A CA 1
ATOM 1334 C C . VAL A 1 184 ? 5.404 -18.528 -2.515 1.00 58.22 184 VAL A C 1
ATOM 1336 O O . VAL A 1 184 ? 4.267 -18.481 -3.035 1.00 58.22 184 VAL A O 1
#

Foldseek 3Di:
DVVLLVVLVVCLVVVQEEDEDADDDPPCVVVVVVSQVSNVVSNHQYEHADPPDAQDDFDFADPPDDADDDDDDDDDDDDDDQDPPPHHRDDPRYFYEQDALVQVVNRTDSLRVLLLEGAAYEAWFAFPVSAIAAAQDPRGRDQPLSSVVSNVNNPHPDDHHYDQPRYPDSVVSVVNNCVSNVVD

Sequence (184 aa):
MSATLEAIQLAHDLGRVPVSTRLPEEGGESAIEAVLARASKLGVRLVDHGVPPRGRDVRTLETGRESGGLLLPDPVETSVTPSNPVRSQAIDGLGIGIDPPAWLVGGLDCIDAAARGASAVRLADLSRDGMRIPVGDPDGRIDGVTLVVTARTGGFEGMPVIDARRWPDPVDGVKRTLATLSGV

Secondary structure (DSSP, 8-state):
-HHHHHHHHHHHHTTS--EEEPPPSSS-HHHHHHHHHHHHHTTPPEEE--SSPTT---PBPPTT--SSSS----------PPP----PPP-TTPEEEE-HHHHHHTTB-HHHHHHH--SEEEE-EE-TTS-EE-TT-TT-SS-HHHHHHHHHHTT--S--EE--TT-SSHHHHHHHHHHHHTT-